Protein AF-A0A2D5MTI8-F1 (afdb_monomer_lite)

Secondary structure (DSSP, 8-state):
---STTSSSHHHHHHHHTT---TT------GGGTTHHHHHHHHHHHHHHHHHHHHHHSEEEEEEE-TTS-EEEEEEE--BTTBPP--TTSGGGS-------TTEEEEEETTTTEEEEEEGGGEEEEEE-

Foldseek 3Di:
DDDDPPPLVVVVVVVVVVPDDDPPNDDPPPPCVVVVVVVVVPVLVVVVVVLQVLQQVDWKWWWFADPVRDIDIFIWHPHPPLQDDPDCPPPVVPPPVPPPDPQKDWTQGNVVRDIDIDGSVGTDDMGDD

Radius of gyration: 19.04 Å; chains: 1; bounding box: 54×28×51 Å

pLDDT: mean 73.03, std 21.89, range [36.53, 97.25]

Structure (mmCIF, N/CA/C/O backbone):
data_AF-A0A2D5MTI8-F1
#
_entry.id   AF-A0A2D5MTI8-F1
#
loop_
_atom_site.group_PDB
_atom_site.id
_atom_site.type_symbol
_atom_site.label_atom_id
_atom_site.label_alt_id
_atom_site.label_comp_id
_atom_site.label_asym_id
_atom_site.label_entity_id
_atom_site.label_seq_id
_atom_site.pdbx_PDB_ins_code
_atom_site.Cartn_x
_atom_site.Cartn_y
_atom_site.Cartn_z
_atom_site.occupancy
_atom_site.B_iso_or_equiv
_atom_site.auth_seq_id
_atom_site.auth_comp_id
_atom_site.auth_asym_id
_atom_site.auth_atom_id
_atom_site.pdbx_PDB_model_num
ATOM 1 N N . MET A 1 1 ? -2.202 15.224 -25.890 1.00 37.53 1 MET A N 1
ATOM 2 C CA . MET A 1 1 ? -1.260 14.106 -26.117 1.00 37.53 1 MET A CA 1
ATOM 3 C C . MET A 1 1 ? -0.066 14.277 -25.190 1.00 37.53 1 MET A C 1
ATOM 5 O O . MET A 1 1 ? 0.523 15.343 -25.199 1.00 37.53 1 MET A O 1
ATOM 9 N N . ARG A 1 2 ? 0.203 13.246 -24.373 1.00 40.75 2 ARG A N 1
ATOM 10 C CA . ARG A 1 2 ? 1.438 12.920 -23.627 1.00 40.75 2 ARG A CA 1
ATOM 11 C C . ARG A 1 2 ? 2.272 14.086 -23.062 1.00 40.75 2 ARG A C 1
ATOM 13 O O . ARG A 1 2 ? 3.188 14.560 -23.716 1.00 40.75 2 ARG A O 1
ATOM 20 N N . SER A 1 3 ? 2.057 14.415 -21.789 1.00 40.59 3 SER A N 1
ATOM 21 C CA . SER A 1 3 ? 3.087 15.058 -20.962 1.00 40.59 3 SER A CA 1
ATOM 22 C C . SER A 1 3 ? 2.982 14.538 -19.528 1.00 40.59 3 SER A C 1
ATOM 24 O O . SER A 1 3 ? 2.111 14.957 -18.777 1.00 40.59 3 SER A O 1
ATOM 26 N N . ALA A 1 4 ? 3.796 13.525 -19.222 1.00 43.25 4 ALA A N 1
ATOM 27 C CA . ALA A 1 4 ? 4.050 12.982 -17.874 1.00 43.25 4 ALA A CA 1
ATOM 28 C C . ALA A 1 4 ? 5.171 11.915 -17.876 1.00 43.25 4 ALA A C 1
ATOM 30 O O . ALA A 1 4 ? 5.627 11.494 -16.821 1.00 43.25 4 ALA A O 1
ATOM 31 N N . PHE A 1 5 ? 5.632 11.461 -19.049 1.00 41.25 5 PHE A N 1
ATOM 32 C CA . PHE A 1 5 ? 6.535 10.308 -19.165 1.00 41.25 5 PHE A CA 1
ATOM 33 C C . PHE A 1 5 ? 8.033 10.636 -19.011 1.00 41.25 5 PHE A C 1
ATOM 35 O O . PHE A 1 5 ? 8.861 9.738 -19.104 1.00 41.25 5 PHE A O 1
ATOM 42 N N . MET A 1 6 ? 8.404 11.907 -18.813 1.00 36.53 6 MET A N 1
ATOM 43 C CA . MET A 1 6 ? 9.812 12.330 -18.878 1.00 36.53 6 MET A CA 1
ATOM 44 C C . MET A 1 6 ? 10.547 12.351 -17.531 1.00 36.53 6 MET A C 1
ATOM 46 O O . MET A 1 6 ? 11.765 12.302 -17.541 1.00 36.53 6 MET A O 1
ATOM 50 N N . VAL A 1 7 ? 9.863 12.344 -16.380 1.00 47.38 7 VAL A N 1
ATOM 51 C CA . VAL A 1 7 ? 10.548 12.478 -15.070 1.00 47.38 7 VAL A CA 1
ATOM 52 C C . VAL A 1 7 ? 10.982 11.127 -14.479 1.00 47.38 7 VAL A C 1
ATOM 54 O O . VAL A 1 7 ? 11.943 11.049 -13.720 1.00 47.38 7 VAL A O 1
ATOM 57 N N . THR A 1 8 ? 10.313 10.026 -14.832 1.00 40.50 8 THR A N 1
ATOM 58 C CA . THR A 1 8 ? 10.597 8.697 -14.257 1.00 40.50 8 THR A CA 1
ATOM 59 C C . THR A 1 8 ? 11.778 7.983 -14.915 1.00 40.50 8 THR A C 1
ATOM 61 O O . THR A 1 8 ? 12.327 7.048 -14.331 1.00 40.50 8 THR A O 1
ATOM 64 N N . ASN A 1 9 ? 12.187 8.415 -16.111 1.00 41.47 9 ASN A N 1
ATOM 65 C CA . ASN A 1 9 ? 13.241 7.750 -16.876 1.00 41.47 9 ASN A CA 1
ATOM 66 C C . ASN A 1 9 ? 14.656 8.139 -16.401 1.00 41.47 9 ASN A C 1
ATOM 68 O O . ASN A 1 9 ? 15.567 7.317 -16.472 1.00 41.47 9 ASN A O 1
ATOM 72 N N . ASP A 1 10 ? 14.827 9.339 -15.835 1.00 43.84 10 ASP A N 1
ATOM 73 C CA . ASP A 1 10 ? 16.132 9.852 -15.388 1.00 43.84 10 ASP A CA 1
ATOM 74 C C . ASP A 1 10 ? 16.709 9.099 -14.182 1.00 43.84 10 ASP A C 1
ATOM 76 O O . ASP A 1 10 ? 17.917 8.874 -14.103 1.00 43.84 10 ASP A O 1
ATOM 80 N N . PHE A 1 11 ? 15.861 8.629 -13.262 1.00 46.16 11 PHE A N 1
ATOM 81 C CA . PHE A 1 11 ? 16.323 7.891 -12.077 1.00 46.16 11 PHE A CA 1
ATOM 82 C C . PHE A 1 11 ? 16.998 6.564 -12.430 1.00 46.16 11 PHE A C 1
ATOM 84 O O . PHE A 1 11 ? 17.928 6.131 -11.751 1.00 46.16 11 PHE A O 1
ATOM 91 N N . LYS A 1 12 ? 16.534 5.915 -13.500 1.00 47.69 12 LYS A N 1
ATOM 92 C CA . LYS A 1 12 ? 17.006 4.590 -13.901 1.00 47.69 12 LYS A CA 1
ATOM 93 C C . LYS A 1 12 ? 18.253 4.662 -14.779 1.00 47.69 12 LYS A C 1
ATOM 95 O O . LYS A 1 12 ? 19.129 3.815 -14.635 1.00 47.69 12 LYS A O 1
ATOM 100 N N . ILE A 1 13 ? 18.355 5.697 -15.617 1.00 49.00 13 ILE A N 1
ATOM 101 C CA . ILE A 1 13 ? 19.549 5.975 -16.430 1.00 49.00 13 ILE A CA 1
ATOM 102 C C . ILE A 1 13 ? 20.744 6.263 -15.511 1.00 49.00 13 ILE A C 1
ATOM 104 O O . ILE A 1 13 ? 21.803 5.664 -15.673 1.00 49.00 13 ILE A O 1
ATOM 108 N N . LYS A 1 14 ? 20.542 7.061 -14.454 1.00 48.06 14 LYS A N 1
ATOM 109 C CA . LYS A 1 14 ? 21.598 7.391 -13.483 1.00 48.06 14 LYS A CA 1
ATOM 110 C C . LYS A 1 14 ? 22.068 6.187 -12.651 1.00 48.06 14 LYS A C 1
ATOM 112 O O . LYS A 1 14 ? 23.214 6.155 -12.221 1.00 48.06 14 LYS A O 1
ATOM 117 N N . GLN A 1 15 ? 21.209 5.185 -12.431 1.00 47.25 15 GLN A N 1
ATOM 118 C CA . GLN A 1 15 ? 21.588 3.939 -11.747 1.00 47.25 15 GLN A CA 1
ATOM 119 C C . GLN A 1 15 ? 22.333 2.943 -12.648 1.00 47.25 15 GLN A C 1
ATOM 121 O O . GLN A 1 15 ? 23.116 2.154 -12.125 1.00 47.25 15 GLN A O 1
ATOM 126 N N . GLN A 1 16 ? 22.090 2.951 -13.964 1.00 45.91 16 GLN A N 1
ATOM 127 C CA . GLN A 1 16 ? 22.769 2.055 -14.911 1.00 45.91 16 GLN A CA 1
ATOM 128 C C . GLN A 1 16 ? 24.195 2.528 -15.236 1.00 45.91 16 GLN A C 1
ATOM 130 O O . GLN A 1 16 ? 25.103 1.702 -15.294 1.00 45.91 16 GLN A O 1
ATOM 135 N N . ASP A 1 17 ? 24.404 3.841 -15.328 1.00 46.75 17 ASP A N 1
ATOM 136 C CA . ASP A 1 17 ? 25.713 4.471 -15.587 1.00 46.75 17 ASP A CA 1
ATOM 137 C C . ASP A 1 17 ? 26.741 4.192 -14.461 1.00 46.75 17 ASP A C 1
ATOM 139 O O . ASP A 1 17 ? 27.932 4.008 -14.679 1.00 46.75 17 ASP A O 1
ATOM 143 N N . LEU A 1 18 ? 26.263 4.011 -13.224 1.00 46.69 18 LEU A N 1
ATOM 144 C CA . LEU A 1 18 ? 27.076 3.641 -12.054 1.00 46.69 18 LEU A CA 1
ATOM 145 C C . LEU A 1 18 ? 27.591 2.187 -12.054 1.00 46.69 18 LEU A C 1
ATOM 147 O O . LEU A 1 18 ? 28.346 1.812 -11.153 1.00 46.69 18 LEU A O 1
ATOM 151 N N . THR A 1 19 ? 27.163 1.353 -13.007 1.00 49.53 19 THR A N 1
ATOM 152 C CA . THR A 1 19 ? 27.553 -0.068 -13.086 1.00 49.53 19 THR A CA 1
ATOM 153 C C . THR A 1 19 ? 28.515 -0.402 -14.220 1.00 49.53 19 THR A C 1
ATOM 155 O O . THR A 1 19 ? 28.913 -1.563 -14.339 1.00 49.53 19 THR A O 1
ATOM 158 N N . GLU A 1 20 ? 28.939 0.578 -15.018 1.00 46.88 20 GLU A N 1
ATOM 159 C CA . GLU A 1 20 ? 29.958 0.332 -16.036 1.00 46.88 20 GLU A CA 1
ATOM 160 C C . GLU A 1 20 ? 31.336 0.159 -15.373 1.00 46.88 20 GLU A C 1
ATOM 162 O O . GLU A 1 20 ? 31.881 1.046 -14.716 1.00 46.88 20 GLU A O 1
ATOM 167 N N . LEU A 1 21 ? 31.878 -1.056 -15.484 1.00 48.53 21 LEU A N 1
ATOM 168 C CA . LEU A 1 21 ? 33.240 -1.386 -15.077 1.00 48.53 21 LEU A CA 1
ATOM 169 C C . LEU A 1 21 ? 34.209 -0.714 -16.060 1.00 48.53 21 LEU A C 1
ATOM 171 O O . LEU A 1 21 ? 34.166 -1.016 -17.252 1.00 48.53 21 LEU A O 1
ATOM 175 N N . ASN A 1 22 ? 35.119 0.136 -15.578 1.00 50.66 22 ASN A N 1
ATOM 176 C CA . ASN A 1 22 ? 36.242 0.584 -16.405 1.00 50.66 22 ASN A CA 1
ATOM 177 C C . ASN A 1 22 ? 37.129 -0.620 -16.776 1.00 50.66 22 ASN A C 1
ATOM 179 O O . ASN A 1 22 ? 37.260 -1.568 -15.993 1.00 50.66 22 ASN A O 1
ATOM 183 N N . GLY A 1 23 ? 37.742 -0.566 -17.965 1.00 52.69 23 GLY A N 1
ATOM 184 C CA . GLY A 1 23 ? 38.454 -1.674 -18.628 1.00 52.69 23 GLY A CA 1
ATOM 185 C C . GLY A 1 23 ? 39.615 -2.319 -17.858 1.00 52.69 23 GLY A C 1
ATOM 186 O O . GLY A 1 23 ? 40.142 -3.336 -18.300 1.00 52.69 23 GLY A O 1
ATOM 187 N N . ASP A 1 24 ? 39.963 -1.794 -16.685 1.00 57.88 24 ASP A N 1
ATOM 188 C CA . ASP A 1 24 ? 41.141 -2.191 -15.913 1.00 57.88 24 ASP A CA 1
ATOM 189 C C . ASP A 1 24 ? 40.790 -3.062 -14.692 1.00 57.88 24 ASP A C 1
ATOM 191 O O . ASP A 1 24 ? 41.652 -3.394 -13.879 1.00 57.88 24 ASP A O 1
ATOM 195 N N . GLY A 1 25 ? 39.516 -3.435 -14.519 1.00 52.75 25 GLY A N 1
ATOM 196 C CA . GLY A 1 25 ? 39.085 -4.399 -13.499 1.00 52.75 25 GLY A CA 1
ATOM 197 C C . GLY A 1 25 ? 39.270 -3.952 -12.040 1.00 52.75 25 GLY A C 1
ATOM 198 O O . GLY A 1 25 ? 39.065 -4.756 -11.129 1.00 52.75 25 GLY A O 1
ATOM 199 N N . ASN A 1 26 ? 39.619 -2.686 -11.789 1.00 51.44 26 ASN A N 1
ATOM 200 C CA . ASN A 1 26 ? 39.720 -2.127 -10.445 1.00 51.44 26 ASN A CA 1
ATOM 201 C C . ASN A 1 26 ? 38.494 -1.264 -10.100 1.00 51.44 26 ASN A C 1
ATOM 203 O O . ASN A 1 26 ? 38.058 -0.430 -10.891 1.00 51.44 26 ASN A O 1
ATOM 207 N N . ARG A 1 27 ? 37.961 -1.430 -8.881 1.00 49.50 27 ARG A N 1
ATOM 208 C CA . ARG A 1 27 ? 36.963 -0.514 -8.310 1.00 49.50 27 ARG A CA 1
ATOM 209 C C . ARG A 1 27 ? 37.709 0.692 -7.758 1.00 49.50 27 ARG A C 1
ATOM 211 O O . ARG A 1 27 ? 38.067 0.692 -6.580 1.00 49.50 27 ARG A O 1
ATOM 218 N N . ASP A 1 28 ? 37.949 1.695 -8.597 1.00 46.28 28 ASP A N 1
ATOM 219 C CA . ASP A 1 28 ? 38.375 2.998 -8.101 1.00 46.28 28 ASP A CA 1
ATOM 220 C C . ASP A 1 28 ? 37.263 3.528 -7.187 1.00 46.28 28 ASP A C 1
ATOM 222 O O . ASP A 1 28 ? 36.164 3.865 -7.634 1.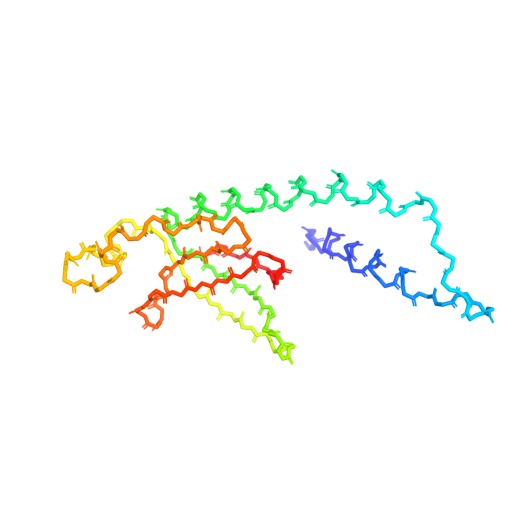00 46.28 28 ASP A O 1
ATOM 226 N N . ARG A 1 29 ? 37.489 3.499 -5.869 1.00 48.53 29 ARG A N 1
ATOM 227 C CA . ARG A 1 29 ? 36.585 4.149 -4.919 1.00 48.53 29 ARG A CA 1
ATOM 228 C C . ARG A 1 29 ? 36.880 5.635 -5.007 1.00 48.53 29 ARG A C 1
ATOM 230 O O . ARG A 1 29 ? 37.566 6.188 -4.151 1.00 48.53 29 ARG A O 1
ATOM 237 N N . GLY A 1 30 ? 36.377 6.249 -6.073 1.00 44.62 30 GLY A N 1
ATOM 238 C CA . GLY A 1 30 ? 36.422 7.685 -6.249 1.00 44.62 30 GLY A CA 1
ATOM 239 C C . GLY A 1 30 ? 35.872 8.375 -5.002 1.00 44.62 30 GLY A C 1
ATOM 240 O O . GLY A 1 30 ? 34.891 7.937 -4.395 1.00 44.62 30 GLY A O 1
ATOM 241 N N . ARG A 1 31 ? 36.509 9.490 -4.648 1.00 49.72 31 ARG A N 1
ATOM 242 C CA . ARG A 1 31 ? 36.142 10.416 -3.564 1.00 49.72 31 ARG A CA 1
ATOM 243 C C . ARG A 1 31 ? 34.691 10.934 -3.649 1.00 49.72 31 ARG A C 1
ATOM 245 O O . ARG A 1 31 ? 34.197 11.513 -2.698 1.00 49.72 31 ARG A O 1
ATOM 252 N N . ASN A 1 32 ? 34.003 10.658 -4.755 1.00 49.34 32 ASN A N 1
ATOM 253 C CA . ASN A 1 32 ? 32.643 11.088 -5.090 1.00 49.34 32 ASN A CA 1
ATOM 254 C C . ASN A 1 32 ? 31.532 10.237 -4.426 1.00 49.34 32 ASN A C 1
ATOM 256 O O . ASN A 1 32 ? 30.348 10.458 -4.670 1.00 49.34 32 ASN A O 1
ATOM 260 N N . GLY A 1 33 ? 31.885 9.213 -3.637 1.00 46.03 33 GLY A N 1
ATOM 261 C CA . GLY A 1 33 ? 30.918 8.328 -2.969 1.00 46.03 33 GLY A CA 1
ATOM 262 C C . GLY A 1 33 ? 30.312 8.880 -1.670 1.00 46.03 33 GLY A C 1
ATOM 263 O O . GLY A 1 33 ? 29.360 8.292 -1.149 1.00 46.03 33 GLY A O 1
ATOM 264 N N . GLU A 1 34 ? 30.858 9.971 -1.129 1.00 45.03 34 GLU A N 1
ATOM 265 C CA . GLU A 1 34 ? 30.352 10.620 0.090 1.00 45.03 34 GLU A CA 1
ATOM 266 C C . GLU A 1 34 ? 29.225 11.615 -0.225 1.00 45.03 34 GLU A C 1
ATOM 268 O O . GLU A 1 34 ? 28.196 11.592 0.451 1.00 45.03 34 GLU A O 1
ATOM 273 N N . ASP A 1 35 ? 29.331 12.354 -1.331 1.00 44.47 35 ASP A N 1
ATOM 274 C CA . ASP A 1 35 ? 28.377 13.408 -1.712 1.00 44.47 35 ASP A CA 1
ATOM 275 C C . ASP A 1 35 ? 26.997 12.861 -2.147 1.00 44.47 35 ASP A C 1
ATOM 277 O O . ASP A 1 35 ? 25.958 13.489 -1.948 1.00 44.47 35 ASP A O 1
ATOM 281 N N . LEU A 1 36 ? 26.936 11.628 -2.665 1.00 46.81 36 LEU A N 1
ATOM 282 C CA . LEU A 1 36 ? 25.677 10.982 -3.079 1.00 46.81 36 LEU A CA 1
ATOM 283 C C . LEU A 1 36 ? 24.798 10.517 -1.903 1.00 46.81 36 LEU A C 1
ATOM 285 O O . LEU A 1 36 ? 23.629 10.175 -2.101 1.00 46.81 36 LEU A O 1
ATOM 289 N N . LYS A 1 37 ? 25.330 10.483 -0.674 1.00 46.09 37 LYS A N 1
ATOM 290 C CA . LYS A 1 37 ? 24.553 10.115 0.521 1.00 46.09 37 LYS A CA 1
ATOM 291 C C . LYS A 1 37 ? 23.727 11.273 1.073 1.00 46.09 37 LYS A C 1
ATOM 293 O O . LYS A 1 37 ? 22.769 11.008 1.795 1.00 46.09 37 LYS A O 1
ATOM 298 N N . GLU A 1 38 ? 24.059 12.517 0.730 1.00 46.88 38 GLU A N 1
ATOM 299 C CA . GLU A 1 38 ? 23.398 13.704 1.286 1.00 46.88 38 GLU A CA 1
ATOM 300 C C . GLU A 1 38 ? 22.229 14.225 0.438 1.00 46.88 38 GLU A C 1
ATOM 302 O O . GLU A 1 38 ? 21.303 14.812 0.997 1.00 46.88 38 GLU A O 1
ATOM 307 N N . GLU A 1 39 ? 22.177 13.940 -0.870 1.00 51.34 39 GLU A N 1
ATOM 308 C CA . GLU A 1 39 ? 21.048 14.356 -1.727 1.00 51.34 39 GLU A CA 1
ATOM 309 C C . GLU A 1 39 ? 19.884 13.344 -1.757 1.00 51.34 39 GLU A C 1
ATOM 311 O O . GLU A 1 39 ? 18.705 13.718 -1.798 1.00 51.34 39 GLU A O 1
ATOM 316 N N . MET A 1 40 ? 20.198 12.053 -1.602 1.00 50.62 40 MET A N 1
ATOM 317 C CA . MET A 1 40 ? 19.246 10.932 -1.556 1.00 50.62 40 MET A CA 1
ATOM 318 C C . MET A 1 40 ? 18.255 10.860 -0.363 1.00 50.62 40 MET A C 1
ATOM 320 O O . MET A 1 40 ? 17.223 10.196 -0.519 1.00 50.62 40 MET A O 1
ATOM 324 N N . PRO A 1 41 ? 18.463 11.491 0.815 1.00 60.47 41 PRO A N 1
ATOM 325 C CA . PRO A 1 41 ? 17.485 11.464 1.898 1.00 60.47 41 PRO A CA 1
ATOM 326 C C . PRO A 1 41 ? 16.310 12.418 1.647 1.00 60.47 41 PRO A C 1
ATOM 328 O O . PRO A 1 41 ? 15.219 12.176 2.162 1.00 60.47 41 PRO A O 1
ATOM 331 N N . SER A 1 42 ? 16.488 13.467 0.835 1.00 77.56 42 SER A N 1
ATOM 332 C CA . SER A 1 42 ? 15.466 14.504 0.628 1.00 77.56 42 SER A CA 1
ATOM 333 C C . SER A 1 42 ? 14.232 13.975 -0.119 1.00 77.56 42 SER A C 1
ATOM 335 O O . SER A 1 42 ? 13.106 14.085 0.369 1.00 77.56 42 SER A O 1
ATOM 337 N N . VAL A 1 43 ? 14.438 13.312 -1.260 1.00 81.06 43 VAL A N 1
ATOM 338 C CA . VAL A 1 43 ? 13.361 12.764 -2.101 1.00 81.06 43 VAL A CA 1
ATOM 339 C C . VAL A 1 43 ? 12.621 11.640 -1.383 1.00 81.06 43 VAL A C 1
ATOM 341 O O . VAL A 1 43 ? 11.389 11.602 -1.384 1.00 81.06 43 VAL A O 1
ATOM 344 N N . LEU A 1 44 ? 13.361 10.744 -0.719 1.00 84.38 44 LEU A N 1
ATOM 345 C CA . LEU A 1 44 ? 12.762 9.649 0.037 1.00 84.38 44 LEU A CA 1
ATOM 346 C C . LEU A 1 44 ? 11.915 10.185 1.195 1.00 84.38 44 LEU A C 1
ATOM 348 O O . LEU A 1 44 ? 10.809 9.699 1.411 1.00 84.38 44 LEU A O 1
ATOM 352 N N . LYS A 1 45 ? 12.399 11.202 1.916 1.00 87.00 45 LYS A N 1
ATOM 353 C CA . LYS A 1 45 ? 11.650 11.843 3.000 1.00 87.00 45 LYS A CA 1
ATOM 354 C C . LYS A 1 45 ? 10.328 12.434 2.503 1.00 87.00 45 LYS A C 1
ATOM 356 O O . LYS A 1 45 ? 9.285 12.116 3.067 1.00 87.00 45 LYS A O 1
ATOM 361 N N . ILE A 1 46 ? 10.355 13.195 1.408 1.00 90.00 46 ILE A N 1
ATOM 362 C CA . ILE A 1 46 ? 9.147 13.781 0.802 1.00 90.00 46 ILE A CA 1
ATOM 363 C C . ILE A 1 46 ? 8.167 12.684 0.362 1.00 90.00 46 ILE A C 1
ATOM 365 O O . ILE A 1 46 ? 6.962 12.785 0.604 1.00 90.00 46 ILE A O 1
ATOM 369 N N . LEU A 1 47 ? 8.663 11.609 -0.262 1.00 89.25 47 LEU A N 1
ATOM 370 C CA . LEU A 1 47 ? 7.835 10.468 -0.654 1.00 89.25 47 LEU A CA 1
ATOM 371 C C . LEU A 1 47 ? 7.163 9.818 0.562 1.00 89.25 47 LEU A C 1
ATOM 373 O O . LEU A 1 47 ? 5.958 9.563 0.519 1.00 89.25 47 LEU A O 1
ATOM 377 N N . LYS A 1 48 ? 7.918 9.570 1.642 1.00 92.06 48 LYS A N 1
ATOM 378 C CA . LYS A 1 48 ? 7.394 8.995 2.889 1.00 92.06 48 LYS A CA 1
ATOM 379 C C . LYS A 1 48 ? 6.277 9.858 3.463 1.00 92.06 48 LYS A C 1
ATOM 381 O O . LYS A 1 48 ? 5.173 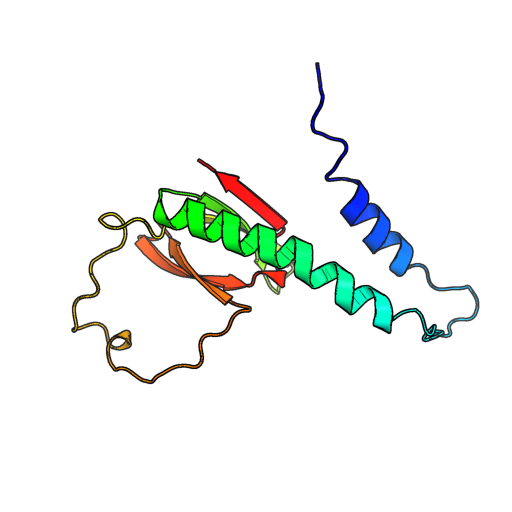9.361 3.664 1.00 92.06 48 LYS A O 1
ATOM 386 N N . GLU A 1 49 ? 6.550 11.142 3.681 1.00 92.56 49 GLU A N 1
ATOM 387 C CA . GLU A 1 49 ? 5.608 12.087 4.290 1.00 92.56 49 GLU A CA 1
ATOM 388 C C . GLU A 1 49 ? 4.310 12.186 3.479 1.00 92.56 49 GLU A C 1
ATOM 390 O O . GLU A 1 49 ? 3.218 12.016 4.026 1.00 92.56 49 GLU A O 1
ATOM 395 N N . ASN A 1 50 ? 4.417 12.347 2.157 1.00 93.56 50 ASN A N 1
ATOM 396 C CA . ASN A 1 50 ? 3.254 12.400 1.272 1.00 93.56 50 ASN A CA 1
ATOM 397 C C . ASN A 1 50 ? 2.463 11.088 1.260 1.00 93.56 50 ASN A C 1
ATOM 399 O O . ASN A 1 50 ? 1.232 11.106 1.238 1.00 93.56 50 ASN A O 1
ATOM 403 N N . THR A 1 51 ? 3.149 9.945 1.271 1.00 93.62 51 THR A N 1
ATOM 404 C CA . THR A 1 51 ? 2.492 8.631 1.273 1.00 93.62 51 THR A CA 1
ATOM 405 C C . THR A 1 51 ? 1.745 8.402 2.582 1.00 93.62 51 THR A C 1
ATOM 407 O O . THR A 1 51 ? 0.586 7.997 2.558 1.00 93.62 51 THR A O 1
ATOM 410 N N . ILE A 1 52 ? 2.361 8.724 3.720 1.00 94.06 52 ILE A N 1
ATOM 411 C CA . ILE A 1 52 ? 1.731 8.617 5.042 1.00 94.06 52 ILE A CA 1
ATOM 412 C C . ILE A 1 52 ? 0.504 9.531 5.125 1.00 94.06 52 ILE A C 1
ATOM 414 O O . ILE A 1 52 ? -0.563 9.083 5.542 1.00 94.06 52 ILE A O 1
ATOM 418 N N . ALA A 1 53 ? 0.613 10.777 4.656 1.00 94.81 53 ALA A N 1
ATOM 419 C CA . ALA A 1 53 ? -0.515 11.705 4.635 1.00 94.81 53 ALA A CA 1
ATOM 420 C C . ALA A 1 53 ? -1.697 11.193 3.792 1.00 94.81 53 ALA A C 1
ATOM 422 O O . ALA A 1 53 ? -2.849 11.464 4.130 1.00 94.81 53 ALA A O 1
ATOM 423 N N . LYS A 1 54 ? -1.434 10.451 2.707 1.00 95.00 54 LYS A N 1
ATOM 424 C CA . LYS A 1 54 ? -2.476 9.803 1.894 1.00 95.00 54 LYS A CA 1
ATOM 425 C C . LYS A 1 54 ? -3.069 8.576 2.585 1.00 95.00 54 LYS A C 1
ATOM 427 O O . LYS A 1 54 ? -4.285 8.438 2.600 1.00 95.00 54 LYS A O 1
ATOM 432 N N . LEU A 1 55 ? -2.237 7.737 3.204 1.00 94.94 55 LEU A N 1
ATOM 433 C CA . LEU A 1 55 ? -2.673 6.531 3.918 1.00 94.94 55 LEU A CA 1
ATOM 434 C C . LEU A 1 55 ? -3.665 6.842 5.041 1.00 94.94 55 LEU A C 1
ATOM 436 O O . LEU A 1 55 ? -4.627 6.107 5.222 1.00 94.94 55 LEU A O 1
ATOM 440 N N . VAL A 1 56 ? -3.452 7.927 5.789 1.00 94.31 56 VAL A N 1
ATOM 441 C CA . VAL A 1 56 ? -4.368 8.334 6.873 1.00 94.31 56 VAL A CA 1
ATOM 442 C C . VAL A 1 56 ? -5.710 8.845 6.327 1.00 94.31 56 VAL A C 1
ATOM 444 O O . VAL A 1 56 ? -6.720 8.798 7.021 1.00 94.31 56 VAL A O 1
ATOM 447 N N . LYS A 1 57 ? -5.744 9.319 5.077 1.00 94.38 57 LYS A N 1
ATOM 448 C CA . LYS A 1 57 ? -6.952 9.867 4.443 1.00 94.38 57 LYS A CA 1
ATOM 449 C C . LYS A 1 57 ? -7.745 8.838 3.638 1.00 94.38 57 LYS A C 1
ATOM 451 O O . LYS A 1 57 ? -8.911 9.093 3.360 1.00 94.38 57 LYS A O 1
ATOM 456 N N . GLY A 1 58 ? -7.122 7.736 3.225 1.00 93.88 58 GLY A N 1
ATOM 457 C CA . GLY A 1 58 ? -7.741 6.772 2.324 1.00 93.88 58 GLY A CA 1
ATOM 458 C C . GLY A 1 58 ? -6.834 5.608 1.948 1.00 93.88 58 GLY A C 1
ATOM 459 O O . GLY A 1 58 ? -5.848 5.303 2.624 1.00 93.88 58 GLY A O 1
ATOM 460 N N . GLU A 1 59 ? -7.187 4.939 0.856 1.00 95.44 59 GLU A N 1
ATOM 461 C CA . GLU A 1 59 ? -6.428 3.815 0.318 1.00 95.44 59 GLU A CA 1
ATOM 462 C C . GLU A 1 59 ? -5.324 4.281 -0.637 1.00 95.44 59 GLU A C 1
ATOM 464 O O . GLU A 1 59 ? -5.474 5.218 -1.425 1.00 95.44 59 GLU A O 1
ATOM 469 N N . VAL A 1 60 ? -4.187 3.600 -0.562 1.00 96.56 60 VAL A N 1
ATOM 470 C CA . VAL A 1 60 ? -3.013 3.830 -1.398 1.00 96.56 60 VAL A CA 1
ATOM 471 C C . VAL A 1 60 ? -2.548 2.490 -1.945 1.00 96.56 60 VAL A C 1
ATOM 473 O O . VAL A 1 60 ? -2.488 1.496 -1.223 1.00 96.56 60 VAL A O 1
ATOM 476 N N . VAL A 1 61 ? -2.177 2.464 -3.220 1.00 97.25 61 VAL A N 1
ATOM 477 C CA . VAL A 1 61 ? -1.562 1.303 -3.858 1.00 97.25 61 VAL A CA 1
ATOM 478 C C . VAL A 1 61 ? -0.051 1.494 -3.851 1.00 97.25 61 VAL A C 1
ATOM 480 O O . VAL A 1 61 ? 0.475 2.437 -4.442 1.00 97.25 61 VAL A O 1
ATOM 483 N N . VAL A 1 62 ? 0.659 0.596 -3.174 1.00 96.12 62 VAL A N 1
ATOM 484 C CA . VAL A 1 62 ? 2.122 0.589 -3.095 1.00 96.12 62 VAL A CA 1
ATOM 485 C C . VAL A 1 62 ? 2.664 -0.607 -3.865 1.00 96.12 62 VAL A C 1
ATOM 487 O O . VAL A 1 62 ? 2.324 -1.756 -3.566 1.00 96.12 62 VAL A O 1
ATOM 490 N N . THR A 1 63 ? 3.562 -0.345 -4.812 1.00 96.19 63 THR A N 1
ATOM 491 C CA . THR A 1 63 ? 4.311 -1.382 -5.527 1.00 96.19 63 THR A CA 1
ATOM 492 C C . THR A 1 63 ? 5.741 -1.426 -5.013 1.00 96.19 63 THR A C 1
ATOM 494 O O . THR A 1 63 ? 6.449 -0.416 -5.030 1.00 96.19 63 THR A O 1
ATOM 497 N N . PHE A 1 64 ? 6.199 -2.601 -4.588 1.00 95.06 64 PHE A N 1
ATOM 498 C CA . PHE A 1 64 ? 7.554 -2.797 -4.079 1.00 95.06 64 PHE A CA 1
ATOM 499 C C . PHE A 1 64 ? 8.156 -4.133 -4.512 1.00 95.06 64 PHE A C 1
ATOM 501 O O . PHE A 1 64 ? 7.445 -5.108 -4.768 1.00 95.06 64 PHE A O 1
ATOM 508 N N . ASN A 1 65 ? 9.486 -4.183 -4.551 1.00 94.00 65 ASN A N 1
ATOM 509 C CA . ASN A 1 65 ? 10.226 -5.408 -4.834 1.00 94.00 65 ASN A CA 1
ATOM 510 C C . ASN A 1 65 ? 10.439 -6.224 -3.552 1.00 94.00 65 ASN A C 1
ATOM 512 O O . ASN A 1 65 ? 10.869 -5.715 -2.510 1.00 94.00 65 ASN A O 1
ATOM 516 N N . LYS A 1 66 ? 10.168 -7.522 -3.627 1.00 90.38 66 LYS A N 1
ATOM 517 C CA . LYS A 1 66 ? 10.561 -8.490 -2.604 1.00 90.38 66 LYS A CA 1
ATOM 518 C C . LYS A 1 66 ? 12.066 -8.762 -2.676 1.00 90.38 66 LYS A C 1
ATOM 520 O O . LYS A 1 66 ? 12.726 -8.457 -3.664 1.00 90.38 66 LYS A O 1
ATOM 525 N N . ILE A 1 67 ? 12.598 -9.404 -1.635 1.00 88.81 67 ILE A N 1
ATOM 526 C CA . ILE A 1 67 ? 14.020 -9.789 -1.559 1.00 88.81 67 ILE A CA 1
ATOM 527 C C . ILE A 1 67 ? 14.407 -10.749 -2.698 1.00 88.81 67 ILE A C 1
ATOM 529 O O . ILE A 1 67 ? 15.530 -10.702 -3.179 1.00 88.81 67 ILE A O 1
ATOM 533 N N . ASN A 1 68 ? 13.471 -11.582 -3.162 1.00 89.88 68 ASN A N 1
ATOM 534 C CA . ASN A 1 68 ? 13.689 -12.494 -4.286 1.00 89.88 68 ASN A CA 1
ATOM 535 C C . ASN A 1 68 ? 13.597 -11.815 -5.671 1.00 89.88 68 ASN A C 1
ATOM 537 O O . ASN A 1 68 ? 13.718 -12.503 -6.676 1.00 89.88 68 ASN A O 1
ATOM 541 N N . GLY A 1 69 ? 13.363 -10.499 -5.735 1.00 87.81 69 GLY A N 1
ATOM 542 C CA . GLY A 1 69 ? 13.233 -9.741 -6.984 1.00 87.81 69 GLY A CA 1
ATOM 543 C C . GLY A 1 69 ? 11.809 -9.647 -7.541 1.00 87.81 69 GLY A C 1
ATOM 544 O O . GLY A 1 69 ? 11.570 -8.838 -8.437 1.00 87.81 69 GLY A O 1
ATOM 545 N N . ASP A 1 70 ? 10.846 -10.395 -6.994 1.00 93.69 70 ASP A N 1
ATOM 546 C CA . ASP A 1 70 ? 9.458 -10.323 -7.454 1.00 93.69 70 ASP A CA 1
ATOM 547 C C . ASP A 1 70 ? 8.807 -8.994 -7.074 1.00 93.69 70 ASP A C 1
ATOM 549 O O . ASP A 1 70 ? 8.956 -8.495 -5.953 1.00 93.69 70 ASP A O 1
ATOM 553 N N . LYS A 1 71 ? 7.971 -8.476 -7.970 1.00 94.38 71 LYS A N 1
ATOM 554 C CA . LYS A 1 71 ? 7.130 -7.311 -7.692 1.00 94.38 71 LYS A CA 1
ATOM 555 C C . LYS A 1 71 ? 5.897 -7.713 -6.892 1.00 94.38 71 LYS A C 1
ATOM 557 O O . LYS A 1 71 ? 5.254 -8.724 -7.173 1.00 94.38 71 LYS A O 1
ATOM 562 N N . ARG A 1 72 ? 5.529 -6.891 -5.913 1.00 93.88 72 ARG A N 1
ATOM 563 C CA . ARG A 1 72 ? 4.260 -6.991 -5.192 1.00 93.88 72 ARG A CA 1
ATOM 564 C C . ARG A 1 72 ? 3.542 -5.653 -5.248 1.00 93.88 72 ARG A C 1
ATOM 566 O O . ARG A 1 72 ? 4.142 -4.629 -4.947 1.00 93.88 72 ARG A O 1
ATOM 573 N N . VAL A 1 73 ? 2.260 -5.702 -5.588 1.00 96.44 73 VAL A N 1
ATOM 574 C CA . VAL A 1 73 ? 1.331 -4.573 -5.518 1.00 96.44 73 VAL A CA 1
ATOM 575 C C . VAL A 1 73 ? 0.435 -4.801 -4.306 1.00 96.44 73 VAL A C 1
ATOM 577 O O . VAL A 1 73 ? -0.079 -5.906 -4.119 1.00 96.44 73 VAL A O 1
ATOM 580 N N . MET A 1 74 ? 0.303 -3.797 -3.447 1.00 95.62 74 MET A N 1
ATOM 581 C CA . MET A 1 74 ? -0.477 -3.877 -2.216 1.00 95.62 74 MET A CA 1
ATOM 582 C C . MET A 1 74 ? -1.345 -2.634 -2.066 1.00 95.62 74 MET A C 1
ATOM 584 O O . MET A 1 74 ? -0.817 -1.527 -2.037 1.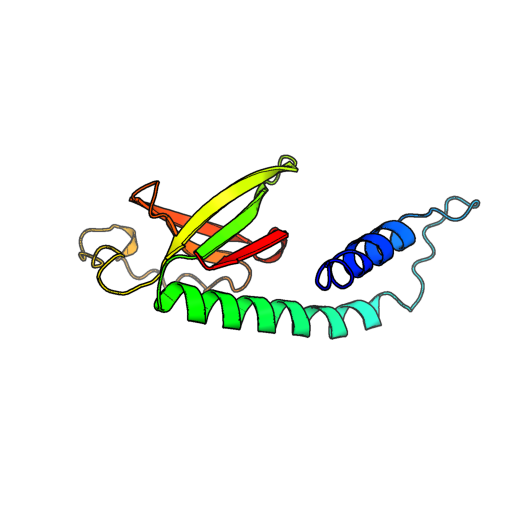00 95.62 74 MET A O 1
ATOM 588 N N . THR A 1 75 ? -2.653 -2.828 -1.919 1.00 97.25 75 THR A N 1
ATOM 589 C CA . THR A 1 75 ? -3.584 -1.766 -1.520 1.00 97.25 75 THR A CA 1
ATOM 590 C C . THR A 1 75 ? -3.626 -1.699 -0.001 1.00 97.25 75 THR A C 1
ATOM 592 O O . THR A 1 75 ? -3.897 -2.705 0.661 1.00 97.25 75 THR A O 1
ATOM 595 N N . CYS A 1 76 ? -3.324 -0.539 0.567 1.00 96.38 76 CYS A N 1
ATOM 596 C CA . CYS A 1 76 ? -3.244 -0.364 2.007 1.00 96.38 76 CYS A CA 1
ATOM 597 C C . CYS A 1 76 ? -3.753 0.998 2.478 1.00 96.38 76 CYS A C 1
ATOM 599 O O . CYS A 1 76 ? -3.868 1.946 1.706 1.00 96.38 76 CYS A O 1
ATOM 601 N N . THR A 1 77 ? -4.065 1.085 3.769 1.00 95.88 77 THR A N 1
ATOM 602 C CA . THR A 1 77 ? -4.576 2.299 4.408 1.00 95.88 77 THR A CA 1
ATOM 603 C C . THR A 1 77 ? -4.144 2.385 5.873 1.00 95.88 77 THR A C 1
ATOM 605 O O . THR A 1 77 ? -3.719 1.399 6.482 1.00 95.88 77 THR A O 1
ATOM 608 N N . LEU A 1 78 ? -4.225 3.592 6.424 1.00 94.69 78 LEU A N 1
ATOM 609 C CA . LEU A 1 78 ? -4.161 3.906 7.850 1.00 94.69 78 LEU A CA 1
ATOM 610 C C . LEU A 1 78 ? -5.381 4.735 8.289 1.00 94.69 78 LEU A C 1
ATOM 612 O O . LEU A 1 78 ? -5.363 5.325 9.366 1.00 94.69 78 LEU A O 1
ATOM 616 N N . GLN A 1 79 ? -6.418 4.811 7.452 1.00 93.62 79 GLN A N 1
ATOM 617 C CA . GLN A 1 79 ? -7.615 5.588 7.724 1.00 93.62 79 GLN A CA 1
ATOM 618 C C . GLN A 1 79 ? -8.360 5.036 8.945 1.00 93.62 79 GLN A C 1
ATOM 620 O O . GLN A 1 79 ? -8.682 3.844 9.028 1.00 93.62 79 GLN A O 1
ATOM 625 N N . GLU A 1 80 ? -8.668 5.931 9.881 1.00 87.56 80 GLU A N 1
ATOM 626 C CA . GLU A 1 80 ? -9.483 5.621 11.053 1.00 87.56 80 GLU A CA 1
ATOM 627 C C . GLU A 1 80 ? -10.872 5.117 10.618 1.00 87.56 80 GLU A C 1
ATOM 629 O O . GLU A 1 80 ? -11.493 5.662 9.705 1.00 87.56 80 GLU A O 1
ATOM 634 N N . GLY A 1 81 ? -11.342 4.031 11.235 1.00 86.56 81 GLY A N 1
ATOM 635 C CA . GLY A 1 81 ? -12.606 3.367 10.893 1.00 86.56 81 GLY A CA 1
ATOM 636 C C . GLY A 1 81 ? -12.499 2.266 9.830 1.00 86.56 81 GLY A C 1
ATOM 637 O O . GLY A 1 81 ? -13.348 1.378 9.810 1.00 86.56 81 GLY A O 1
ATOM 638 N N . VAL A 1 82 ? -11.453 2.264 8.993 1.00 86.62 82 VAL A N 1
ATOM 639 C CA . VAL A 1 82 ? -11.149 1.129 8.092 1.00 86.62 82 VAL A CA 1
ATOM 640 C C . VAL A 1 82 ? -10.198 0.149 8.766 1.00 86.62 82 VAL A C 1
ATOM 642 O O . VAL A 1 82 ? -10.362 -1.071 8.681 1.00 86.62 82 VAL A O 1
ATOM 645 N N . VAL A 1 83 ? -9.192 0.691 9.449 1.00 88.38 83 VAL A N 1
ATOM 646 C CA . VAL A 1 83 ? -8.285 -0.095 10.277 1.00 88.38 83 VAL A CA 1
ATOM 647 C C . VAL A 1 83 ? -9.050 -0.575 11.514 1.00 88.38 83 VAL A C 1
ATOM 649 O O . VAL A 1 83 ? -9.687 0.250 12.175 1.00 88.38 83 VAL A O 1
ATOM 652 N N . PRO A 1 84 ? -9.009 -1.877 11.854 1.00 85.12 84 PRO A N 1
ATOM 653 C CA . PRO A 1 84 ? -9.683 -2.371 13.044 1.00 85.12 84 PRO A CA 1
ATOM 654 C C . PRO A 1 84 ? -9.123 -1.687 14.288 1.00 85.12 84 PRO A C 1
ATOM 656 O O . PRO A 1 84 ? -7.907 -1.528 14.437 1.00 85.12 84 PRO A O 1
ATOM 659 N N . GLU A 1 85 ? -10.021 -1.304 15.193 1.00 76.88 85 GLU A N 1
ATOM 660 C CA . GLU A 1 85 ? -9.633 -0.771 16.491 1.00 76.88 85 GLU A CA 1
ATOM 661 C C . GLU A 1 85 ? -8.716 -1.773 17.193 1.00 76.88 85 GLU A C 1
ATOM 663 O O . GLU A 1 85 ? -8.999 -2.973 17.249 1.00 76.88 85 GLU A O 1
ATOM 668 N N . ALA A 1 86 ? -7.595 -1.280 17.719 1.00 66.38 86 ALA A N 1
ATOM 669 C CA . ALA A 1 86 ? -6.648 -2.095 18.461 1.00 66.38 86 ALA A CA 1
ATOM 670 C C . ALA A 1 86 ? -7.299 -2.570 19.768 1.00 66.38 86 ALA A C 1
ATOM 672 O O . ALA A 1 86 ? -7.157 -1.962 20.832 1.00 66.38 86 ALA A O 1
ATOM 673 N N . THR A 1 87 ? -8.050 -3.665 19.700 1.00 55.41 87 THR A N 1
ATOM 674 C CA . THR A 1 87 ? -8.571 -4.322 20.890 1.00 55.41 87 THR A CA 1
ATOM 675 C C . THR A 1 87 ? -7.374 -4.812 21.697 1.00 55.41 87 THR A C 1
ATOM 677 O O . THR A 1 87 ? -6.534 -5.555 21.195 1.00 55.41 87 THR A O 1
ATOM 680 N N . LYS A 1 88 ? -7.303 -4.443 22.979 1.00 53.12 88 LYS A N 1
ATOM 681 C CA . LYS A 1 88 ? -6.206 -4.766 23.921 1.00 53.12 88 LYS A CA 1
ATOM 682 C C . LYS A 1 88 ? -5.923 -6.277 24.120 1.00 53.12 88 LYS A C 1
ATOM 684 O O . LYS A 1 88 ? -5.145 -6.639 24.997 1.00 53.12 88 LYS A O 1
ATOM 689 N N . LYS A 1 89 ? -6.574 -7.158 23.351 1.00 50.41 89 LYS A N 1
ATOM 690 C CA . LYS A 1 89 ? -6.362 -8.611 23.293 1.00 50.41 89 LYS A CA 1
ATOM 691 C C . LYS A 1 89 ? -5.357 -9.052 22.224 1.00 50.41 89 LYS A C 1
ATOM 693 O O . LYS A 1 89 ? -5.004 -10.227 22.217 1.00 50.41 89 LYS A O 1
ATOM 698 N N . ASP A 1 90 ? -4.869 -8.159 21.364 1.00 49.50 90 ASP A N 1
ATOM 699 C CA . ASP A 1 90 ? -3.741 -8.495 20.497 1.00 49.50 90 ASP A CA 1
ATOM 700 C C . ASP A 1 90 ? -2.453 -8.615 21.332 1.00 49.50 90 ASP A C 1
ATOM 702 O O . ASP A 1 90 ? -2.122 -7.685 22.071 1.00 49.50 90 ASP A O 1
ATOM 706 N N . PRO A 1 91 ? -1.664 -9.699 21.216 1.00 49.34 91 PRO A N 1
ATOM 707 C CA . PRO A 1 91 ? -0.361 -9.802 21.880 1.00 49.34 91 PRO A CA 1
ATOM 708 C C . PRO A 1 91 ? 0.631 -8.706 21.437 1.00 49.34 91 PRO A C 1
ATOM 710 O O . PRO A 1 91 ? 1.618 -8.465 22.127 1.00 49.34 91 PRO A O 1
ATOM 713 N N . ALA A 1 92 ? 0.341 -7.978 20.350 1.00 53.06 92 ALA A N 1
ATOM 714 C CA . ALA A 1 92 ? 1.042 -6.751 19.960 1.00 53.06 92 ALA A CA 1
ATOM 715 C C . ALA A 1 92 ? 0.765 -5.548 20.893 1.00 53.06 92 ALA A C 1
ATOM 717 O O . ALA A 1 92 ? 1.532 -4.589 20.902 1.00 53.06 92 ALA A O 1
ATOM 718 N N . SER A 1 93 ? -0.305 -5.593 21.699 1.00 46.69 93 SER A N 1
ATOM 719 C CA . SER A 1 93 ? -0.665 -4.568 22.692 1.00 46.69 93 SER A CA 1
ATOM 720 C C . SER A 1 93 ? 0.134 -4.684 23.996 1.00 46.69 93 SER A C 1
ATOM 722 O O . SER A 1 93 ? 0.033 -3.798 24.854 1.00 46.69 93 SER A O 1
ATOM 724 N N . GLN A 1 94 ? 0.943 -5.733 24.178 1.00 48.72 94 GLN A N 1
ATOM 725 C CA . GLN A 1 94 ? 1.968 -5.708 25.215 1.00 48.72 94 GLN A CA 1
ATOM 726 C C . GLN A 1 94 ? 3.041 -4.733 24.741 1.00 48.72 94 GLN A C 1
ATOM 728 O O . GLN A 1 94 ? 3.838 -5.069 23.870 1.00 48.72 94 GLN A O 1
ATOM 733 N N . LYS A 1 95 ? 3.010 -3.506 25.279 1.00 50.12 95 LYS A N 1
ATOM 734 C CA . LYS A 1 95 ? 3.986 -2.427 25.061 1.00 50.12 95 LYS A CA 1
ATOM 735 C C . LYS A 1 95 ? 5.411 -2.897 25.391 1.00 50.12 95 LYS A C 1
ATOM 737 O O . LYS A 1 95 ? 6.006 -2.487 26.381 1.00 50.12 95 LYS A O 1
ATOM 742 N N . LYS A 1 96 ? 6.004 -3.712 24.528 1.00 48.75 96 LYS A N 1
ATOM 743 C CA . LYS A 1 96 ? 7.432 -3.660 24.282 1.00 48.75 96 LYS A CA 1
ATOM 744 C C . LYS A 1 96 ? 7.588 -2.407 23.440 1.00 48.75 96 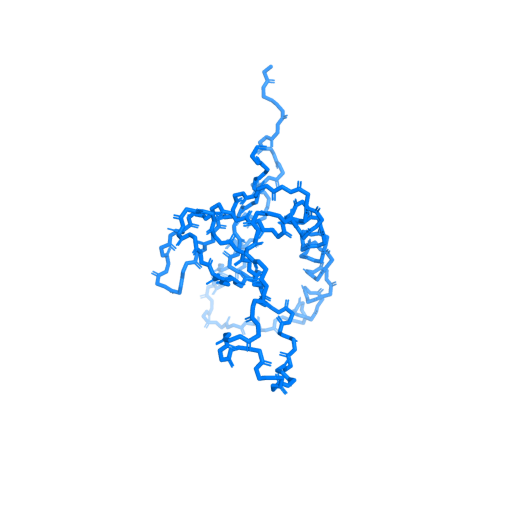LYS A C 1
ATOM 746 O O . LYS A 1 96 ? 7.050 -2.342 22.339 1.00 48.75 96 LYS A O 1
ATOM 751 N N . VAL A 1 97 ? 8.220 -1.377 23.993 1.00 49.03 97 VAL A N 1
ATOM 752 C CA . VAL A 1 97 ? 8.585 -0.170 23.243 1.00 49.03 97 VAL A CA 1
ATOM 753 C C . VAL A 1 97 ? 9.606 -0.612 22.194 1.00 49.03 97 VAL A C 1
ATOM 755 O O . VAL A 1 97 ? 10.813 -0.596 22.413 1.00 49.03 97 VAL A O 1
ATOM 758 N N . GLN A 1 98 ? 9.108 -1.162 21.089 1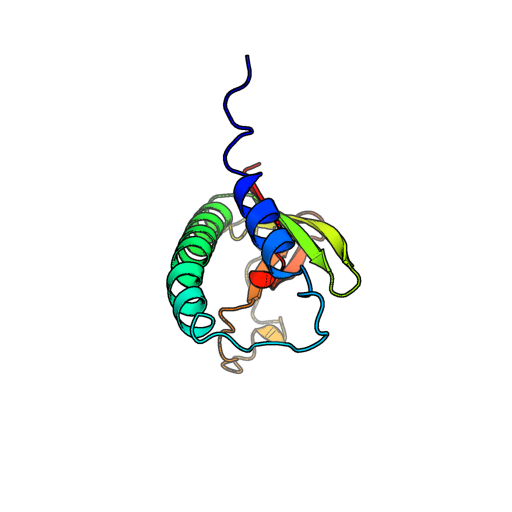.00 55.94 98 GLN A N 1
ATOM 759 C CA . GLN A 1 98 ? 9.912 -1.597 19.967 1.00 55.94 98 GLN A CA 1
ATOM 760 C C . GLN A 1 98 ? 10.411 -0.315 19.308 1.00 55.94 98 GLN A C 1
ATOM 762 O O . GLN A 1 98 ? 9.613 0.558 18.967 1.00 55.94 98 GLN A O 1
ATOM 767 N N . LYS A 1 99 ? 11.732 -0.181 19.171 1.00 62.72 99 LYS A N 1
ATOM 768 C CA . LYS A 1 99 ? 12.358 0.934 18.457 1.00 62.72 99 LYS A CA 1
ATOM 769 C C . LYS A 1 99 ? 11.654 1.094 17.105 1.00 62.72 99 LYS A C 1
ATOM 771 O O . LYS A 1 99 ? 11.649 0.149 16.314 1.00 62.72 99 LYS A O 1
ATOM 776 N N . ILE A 1 100 ? 11.025 2.250 16.878 1.00 66.94 1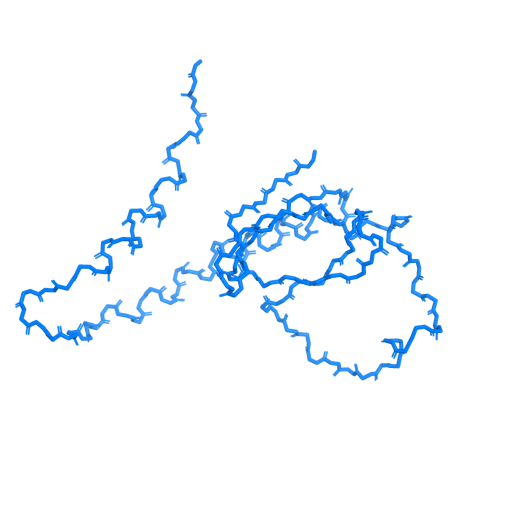00 ILE A N 1
ATOM 777 C CA . ILE A 1 100 ? 10.358 2.557 15.610 1.00 66.94 100 ILE A CA 1
ATOM 778 C C . ILE A 1 100 ? 11.442 2.495 14.533 1.00 66.94 100 ILE A C 1
ATOM 780 O O . ILE A 1 100 ? 12.421 3.236 14.592 1.00 66.94 100 ILE A O 1
ATOM 784 N N . ASN A 1 101 ? 11.319 1.546 13.607 1.00 83.31 101 ASN A N 1
ATOM 785 C CA . ASN A 1 101 ? 12.256 1.425 12.501 1.00 83.31 101 ASN A CA 1
ATOM 786 C C . ASN A 1 101 ? 11.773 2.313 11.350 1.00 83.31 101 ASN A C 1
ATOM 788 O O . ASN A 1 101 ? 10.847 1.938 10.640 1.00 83.31 101 ASN A O 1
ATOM 792 N N . GLU A 1 102 ? 12.416 3.464 11.156 1.00 84.06 102 GLU A N 1
ATOM 793 C CA . GLU A 1 102 ? 12.077 4.443 10.110 1.00 84.06 102 GLU A CA 1
ATOM 794 C C . GLU A 1 102 ? 12.229 3.906 8.674 1.00 84.06 102 GLU A C 1
ATOM 796 O O . GLU A 1 102 ? 11.729 4.505 7.714 1.00 84.06 102 GLU A O 1
ATOM 801 N N . GLU A 1 103 ? 12.919 2.778 8.491 1.00 88.88 103 GLU A N 1
ATOM 802 C CA . GLU A 1 103 ? 13.045 2.102 7.197 1.00 88.88 103 GLU A CA 1
ATOM 803 C C . GLU A 1 103 ? 11.787 1.314 6.817 1.00 88.88 103 GLU A C 1
ATOM 805 O O . GLU A 1 103 ? 11.583 1.014 5.636 1.00 88.88 103 GLU A O 1
ATOM 810 N N . VAL A 1 104 ? 10.949 0.976 7.800 1.00 91.44 104 VAL A N 1
ATOM 811 C CA . VAL A 1 104 ? 9.787 0.101 7.650 1.00 91.44 104 VAL A CA 1
ATOM 812 C C . VAL A 1 104 ? 8.508 0.889 7.907 1.00 91.44 104 VAL A C 1
ATOM 814 O O . VAL A 1 104 ? 8.356 1.524 8.944 1.00 91.44 104 VAL A O 1
ATOM 817 N N . GLN A 1 105 ? 7.548 0.789 6.993 1.00 93.75 105 GLN A N 1
ATOM 818 C CA . GLN A 1 105 ? 6.200 1.308 7.197 1.00 93.75 105 GLN A CA 1
ATOM 819 C C . GLN A 1 105 ? 5.242 0.159 7.488 1.00 93.75 105 GLN A C 1
ATOM 821 O O . GLN A 1 105 ? 5.139 -0.777 6.694 1.00 93.75 105 GLN A O 1
ATOM 826 N N . VAL A 1 106 ? 4.530 0.244 8.613 1.00 93.00 106 VAL A N 1
ATOM 827 C CA . VAL A 1 106 ? 3.424 -0.660 8.959 1.00 93.00 106 VAL A CA 1
ATOM 828 C C . VAL A 1 106 ? 2.121 -0.047 8.455 1.00 93.00 106 VAL A C 1
ATOM 830 O O . VAL A 1 106 ? 1.900 1.154 8.614 1.00 93.00 106 VAL A O 1
ATOM 833 N N . VAL A 1 107 ? 1.285 -0.861 7.819 1.00 94.31 107 VAL A N 1
ATOM 834 C CA . VAL A 1 107 ? 0.008 -0.466 7.217 1.00 94.31 107 VAL A CA 1
ATOM 835 C C . VAL A 1 107 ? -1.022 -1.579 7.358 1.00 94.31 107 VAL A C 1
ATOM 837 O O . VAL A 1 107 ? -0.674 -2.747 7.551 1.00 94.31 107 VAL A O 1
ATOM 840 N N . TRP A 1 108 ? -2.292 -1.225 7.216 1.00 94.94 108 TRP A N 1
ATOM 841 C CA . TRP A 1 108 ? -3.365 -2.191 7.055 1.00 94.94 108 TRP A CA 1
ATOM 842 C C . TRP A 1 108 ? -3.537 -2.530 5.573 1.00 94.94 108 TRP A C 1
ATOM 844 O O . TRP A 1 108 ? -3.759 -1.635 4.762 1.00 94.94 108 TRP A O 1
ATOM 854 N N . ASP A 1 109 ? -3.409 -3.802 5.201 1.00 95.69 109 ASP A N 1
ATOM 855 C CA . ASP A 1 109 ? -3.712 -4.288 3.850 1.00 95.69 109 ASP A CA 1
ATOM 856 C C . ASP A 1 109 ? -5.217 -4.570 3.763 1.00 95.69 109 ASP A C 1
ATOM 858 O O . ASP A 1 109 ? -5.726 -5.451 4.463 1.00 95.69 109 ASP A O 1
ATOM 862 N N . VAL A 1 110 ? -5.930 -3.818 2.920 1.00 94.56 110 VAL A N 1
ATOM 863 C CA . VAL A 1 110 ? -7.398 -3.905 2.809 1.00 94.56 110 VAL A CA 1
ATOM 864 C C . VAL A 1 110 ? -7.853 -5.209 2.155 1.00 94.56 110 VAL A C 1
ATOM 866 O O . VAL A 1 110 ? -8.902 -5.747 2.509 1.00 94.56 110 VAL A O 1
ATOM 869 N N . ASN A 1 111 ? -7.032 -5.770 1.263 1.00 94.31 111 ASN A N 1
ATOM 870 C CA . ASN A 1 111 ? -7.340 -7.018 0.571 1.00 94.31 111 ASN A CA 1
ATOM 871 C C . ASN A 1 111 ? -7.103 -8.217 1.490 1.00 94.31 111 ASN A C 1
ATOM 873 O O . ASN A 1 111 ? -7.919 -9.134 1.556 1.00 94.31 111 ASN A O 1
ATOM 877 N N . ALA A 1 112 ? -5.984 -8.207 2.219 1.00 94.19 112 ALA A N 1
ATOM 878 C CA . ALA A 1 112 ? -5.653 -9.264 3.170 1.00 94.19 112 ALA A CA 1
ATOM 879 C C . ALA A 1 112 ? -6.369 -9.113 4.522 1.00 94.19 112 ALA A C 1
ATOM 881 O O . ALA A 1 112 ? -6.309 -10.042 5.326 1.00 94.19 112 ALA A O 1
ATOM 882 N N . LYS A 1 113 ? -7.001 -7.958 4.778 1.00 93.06 113 LYS A N 1
ATOM 883 C CA . LYS A 1 113 ? -7.617 -7.578 6.059 1.00 93.06 113 LYS A CA 1
ATOM 884 C C . LYS A 1 113 ? -6.675 -7.858 7.230 1.00 93.06 113 LYS A C 1
ATOM 886 O O . LYS A 1 113 ? -7.021 -8.568 8.174 1.00 93.06 113 LYS A O 1
ATOM 891 N N . GLY A 1 114 ? -5.451 -7.346 7.129 1.00 92.38 114 GLY A N 1
ATOM 892 C CA . GLY A 1 114 ? -4.405 -7.629 8.103 1.00 92.38 114 GLY A CA 1
ATOM 893 C C . GLY A 1 114 ? -3.275 -6.611 8.101 1.00 92.38 114 GLY A C 1
ATOM 894 O O . GLY A 1 114 ? -2.994 -5.961 7.093 1.00 92.38 114 GLY A O 1
ATOM 895 N N . TRP A 1 115 ? -2.576 -6.521 9.231 1.00 93.00 115 TRP A N 1
ATOM 896 C CA . TRP A 1 115 ? -1.371 -5.710 9.359 1.00 93.00 115 TRP A CA 1
ATOM 897 C C . TRP A 1 115 ? -0.237 -6.277 8.500 1.00 93.00 115 TRP A C 1
ATOM 899 O O . TRP A 1 115 ? 0.121 -7.454 8.589 1.00 93.00 115 TRP A O 1
ATOM 909 N N . ARG A 1 116 ? 0.347 -5.425 7.661 1.00 93.19 116 ARG A N 1
ATOM 910 C CA . ARG A 1 116 ? 1.497 -5.726 6.805 1.00 93.19 116 ARG A CA 1
ATOM 911 C C . ARG A 1 116 ? 2.526 -4.614 6.933 1.00 93.19 116 ARG A C 1
ATOM 913 O O . ARG A 1 116 ? 2.226 -3.511 7.377 1.00 93.19 116 ARG A O 1
ATOM 920 N N . SER A 1 117 ? 3.755 -4.898 6.524 1.00 93.06 117 SER A N 1
ATOM 921 C CA . SER A 1 117 ? 4.807 -3.890 6.486 1.00 93.06 117 SER A CA 1
ATOM 922 C C . SER A 1 117 ? 5.650 -4.003 5.230 1.00 93.06 117 SER A C 1
ATOM 924 O O . SER A 1 117 ? 5.903 -5.110 4.751 1.00 93.06 117 SER A O 1
ATOM 926 N N . PHE A 1 118 ? 6.143 -2.871 4.741 1.00 93.44 118 PHE A N 1
ATOM 927 C CA . PHE A 1 118 ? 7.087 -2.806 3.627 1.00 93.44 118 PHE A CA 1
ATOM 928 C C . PHE A 1 118 ? 8.270 -1.902 3.976 1.00 93.44 118 PHE A C 1
ATOM 930 O O . PHE A 1 118 ? 8.195 -1.081 4.889 1.00 93.44 118 PHE A O 1
ATOM 937 N N . ARG A 1 119 ? 9.384 -2.076 3.257 1.00 93.31 119 ARG A N 1
ATOM 938 C CA . ARG A 1 119 ? 10.571 -1.227 3.394 1.00 93.31 119 ARG A CA 1
ATOM 939 C C . ARG A 1 119 ? 10.553 -0.140 2.339 1.00 93.31 119 ARG A C 1
ATOM 941 O O . ARG A 1 119 ? 10.397 -0.448 1.160 1.00 93.31 119 ARG A O 1
ATOM 948 N N . TRP A 1 120 ? 10.792 1.098 2.750 1.00 92.38 120 TRP A N 1
ATOM 949 C CA . TRP A 1 120 ? 10.828 2.247 1.844 1.00 92.38 120 TRP A CA 1
ATOM 950 C C . TRP A 1 120 ? 11.885 2.107 0.748 1.00 92.38 120 TRP A C 1
ATOM 952 O O . TRP A 1 120 ? 11.626 2.468 -0.392 1.00 92.38 120 TRP A O 1
ATOM 962 N N . ALA A 1 121 ? 13.027 1.495 1.073 1.00 91.44 121 ALA A N 1
ATOM 963 C CA . ALA A 1 121 ? 14.103 1.223 0.120 1.00 91.44 121 ALA A CA 1
ATOM 964 C C . ALA A 1 121 ? 13.675 0.334 -1.065 1.00 91.44 121 ALA A C 1
ATOM 966 O O . ALA A 1 121 ? 14.314 0.357 -2.111 1.00 91.44 121 ALA A O 1
ATOM 967 N N . ASN A 1 122 ? 12.598 -0.441 -0.909 1.00 92.88 122 ASN A N 1
ATOM 968 C CA . ASN A 1 122 ? 12.124 -1.374 -1.927 1.00 92.88 122 ASN A CA 1
ATOM 969 C C . ASN A 1 122 ? 10.913 -0.842 -2.702 1.00 92.88 122 ASN A C 1
ATOM 971 O O . ASN A 1 122 ? 10.441 -1.525 -3.615 1.00 92.88 122 ASN A O 1
ATOM 975 N N . VAL A 1 123 ? 10.374 0.319 -2.319 1.00 94.38 123 VAL A N 1
ATOM 976 C CA . VAL A 1 123 ? 9.215 0.920 -2.981 1.00 94.38 123 VAL A CA 1
ATOM 977 C C . VAL A 1 123 ? 9.635 1.407 -4.356 1.00 94.38 123 VAL A C 1
ATOM 979 O O . VAL A 1 123 ? 10.603 2.143 -4.510 1.00 94.38 123 VAL A O 1
ATOM 982 N N . THR A 1 124 ? 8.880 0.978 -5.355 1.00 93.25 124 THR A N 1
ATOM 983 C CA . THR A 1 124 ? 9.093 1.346 -6.757 1.00 93.25 124 THR A CA 1
ATOM 984 C C . THR A 1 124 ? 8.032 2.308 -7.266 1.00 93.25 124 THR A C 1
ATOM 986 O O . THR A 1 124 ? 8.304 3.077 -8.179 1.00 93.25 124 THR A O 1
ATOM 989 N N . GLU A 1 125 ? 6.833 2.280 -6.681 1.00 93.62 125 GLU A N 1
ATOM 990 C CA . GLU A 1 125 ? 5.718 3.120 -7.106 1.00 93.62 125 GLU A CA 1
ATOM 991 C C . GLU A 1 125 ? 4.714 3.298 -5.965 1.00 93.62 125 GLU A C 1
ATOM 993 O O . GLU A 1 125 ? 4.494 2.383 -5.166 1.00 93.62 125 GLU A O 1
ATOM 998 N N . VAL A 1 126 ? 4.098 4.479 -5.914 1.00 94.44 126 VAL A N 1
ATOM 999 C CA . VAL A 1 126 ? 2.986 4.798 -5.018 1.00 94.44 126 VAL A CA 1
ATOM 1000 C C . VAL A 1 126 ? 1.909 5.505 -5.831 1.00 94.44 126 VAL A C 1
ATOM 1002 O O . VAL A 1 126 ? 2.149 6.586 -6.369 1.00 94.44 126 VAL A O 1
ATOM 1005 N N . ALA A 1 127 ? 0.718 4.919 -5.878 1.00 91.75 127 ALA A N 1
ATOM 1006 C CA . ALA A 1 127 ? -0.450 5.479 -6.543 1.00 91.75 127 ALA A CA 1
ATOM 1007 C C . ALA A 1 127 ? -1.577 5.708 -5.527 1.00 91.75 127 ALA A C 1
ATOM 1009 O O . ALA A 1 127 ? -1.808 4.891 -4.637 1.00 91.75 127 ALA A O 1
ATOM 1010 N N . SER A 1 128 ? -2.272 6.838 -5.642 1.00 84.00 128 SER A N 1
ATOM 1011 C CA . SER A 1 128 ? -3.572 7.014 -4.988 1.00 84.00 128 SER A CA 1
ATOM 1012 C C . SER A 1 128 ? -4.632 6.242 -5.766 1.00 84.00 128 SER A C 1
ATOM 1014 O O . SER A 1 128 ? -4.564 6.217 -6.997 1.00 84.00 128 SER A O 1
ATOM 1016 N N . VAL A 1 129 ? -5.570 5.633 -5.041 1.00 73.75 129 VAL A N 1
ATOM 1017 C CA . VAL A 1 129 ? -6.785 5.036 -5.615 1.00 73.75 129 VAL A CA 1
ATOM 1018 C C . VAL A 1 129 ? -7.706 6.130 -6.148 1.00 73.75 129 VAL A C 1
ATOM 1020 O O . VAL A 1 129 ? -7.736 7.219 -5.526 1.00 73.75 129 VAL A O 1
#

Sequence (129 aa):
MRSAFMVTNDFKIKQQDLTELNGDGNRDRGRNGEDLKEEMPSVLKILKENTIAKLVKGEVVVTFNKINGDKRVMTCTLQEGVVPEATKKDPASQKKVQKINEEVQVVWDVNAKGWRSFRWANVTEVASV